Protein 4JZP (pdb70)

B-factor: mean 51.59, std 19.2, range [28.59, 112.08]

Radius of gyration: 22.12 Å; Cα contacts (8 Å, |Δi|>4): 51; chains: 2; bounding box: 69×49×14 Å

GO terms:
  GO:0005783 endoplasmic reticulum (C, IDA)
  GO:1904154 positive regulation of retrograde protein transport, ER to cytosol (P, IDA)
  GO:2000060 positive regulation of ubiquitin-dependent protein catabolic process (P, IDA)
  GO:1904294 positive regulation of ERAD pathway (P, IGI)
  GO:0033116 endoplasmic reticulum-Golgi intermediate compartment membrane (C, EXP)
  GO:0097038 perinuclear endoplasmic reticulum (C, IDA)
  GO:0005515 protein binding (F, IPI)
  GO:0098553 lumenal side of endoplasmic reticulum membrane (C, TAS)
  GO:0005789 endoplasmic reticulum membrane (C, TAS)
  GO:0005829 cytosol (C, TAS)
  GO:0044233 mitochondria-associated endoplasmic reticulum membrane contact site (C, IDA)
  GO:0034976 response to endoplasmic reticulum stress (P, IDA)
  GO:0005811 lipid droplet (C, IDA)
  GO:0005886 plasma membrane (C, IDA)
  GO:0005789 endoplasmic reticulum membrane (C, EXP)
  GO:0070585 protein localization to mitochondrion (P, IGI)
  GO:0016020 membrane (C, HDA)
  GO:2001244 positive regulation of intrinsic apoptotic signaling pathway (P, IMP)

Foldseek 3Di:
DVVVVVVVVVVVVVVVVVVVVVVVVVVVVVVVVVVVVVVVVVVVVVVVVVD/DVCVVVVVVVVVVVVVVVVVVVVVVVVVVVVVVVVVVVVVVCVVVVVVD

Secondary structure (DSSP, 8-state):
-HHHHHHHHHHHHHHHHHHHHHHHHHHHHHHHHHHHHHHHHH--HHHHHH-/--SHHHHHHHHHHHHHHHHHHHHHHHHHHHHHHHHHHHHHH--HHHHH-

Structure (mmCIF, N/CA/C/O backbone):
data_4JZP
#
_entry.id   4JZP
#
_cell.length_a   70.610
_cell.length_b   70.610
_cell.length_c   80.120
_cell.angle_alpha   90.00
_cell.angle_beta   90.00
_cell.angle_gamma   120.00
#
_symmetry.space_group_name_H-M   'P 32 2 1'
#
loop_
_entity.id
_entity.type
_entity.pdbx_description
1 polymer 'B-cell receptor-associated protein 31'
2 non-polymer 'TETRAETHYLENE GLYCOL'
3 non-polymer 'SULFATE ION'
4 water water
#
loop_
_atom_site.group_PDB
_atom_site.id
_atom_site.type_symbol
_atom_site.label_atom_id
_atom_site.label_alt_id
_atom_site.label_comp_id
_atom_site.label_asym_id
_atom_site.label_entity_id
_atom_site.label_seq_id
_atom_site.pdbx_PDB_ins_code
_atom_site.Cartn_x
_atom_site.Cartn_y
_atom_site.Cartn_z
_atom_site.occupancy
_atom_site.B_iso_or_equiv
_atom_site.auth_seq_id
_atom_site.auth_comp_id
_atom_site.auth_asym_id
_atom_site.auth_atom_id
_atom_site.pdbx_PDB_model_num
ATOM 1 N N . ASP A 1 4 ? 79.177 36.398 5.687 1.00 69.50 169 ASP A N 1
ATOM 2 C CA . ASP A 1 4 ? 78.991 37.665 4.930 1.00 65.72 169 ASP A CA 1
ATOM 3 C C . ASP A 1 4 ? 77.550 38.158 5.066 1.00 62.75 169 ASP A C 1
ATOM 4 O O . ASP A 1 4 ? 76.614 37.357 5.078 1.00 63.05 169 ASP A O 1
ATOM 9 N N . VAL A 1 5 ? 77.386 39.476 5.178 1.00 56.93 170 VAL A N 1
ATOM 10 C CA . VAL A 1 5 ? 76.067 40.109 5.261 1.00 55.83 170 VAL A CA 1
ATOM 11 C C . VAL A 1 5 ? 75.266 39.860 3.977 1.00 52.65 170 VAL A C 1
ATOM 12 O O . VAL A 1 5 ? 74.075 39.557 4.039 1.00 52.26 170 VAL A O 1
ATOM 16 N N . GLY A 1 6 ? 75.939 39.977 2.828 1.00 51.08 171 GLY A N 1
ATOM 17 C CA . GLY A 1 6 ? 75.339 39.748 1.505 1.00 47.81 171 GLY A CA 1
ATOM 18 C C . GLY A 1 6 ? 74.756 38.355 1.341 1.00 46.36 171 GLY A C 1
ATOM 19 O O . GLY A 1 6 ? 73.622 38.216 0.884 1.00 46.72 171 GLY A O 1
ATOM 20 N N . ASN A 1 7 ? 75.534 37.338 1.725 1.00 46.89 172 ASN A N 1
ATOM 21 C CA . ASN A 1 7 ? 75.099 35.931 1.746 1.00 47.93 172 ASN A CA 1
ATOM 22 C C . ASN A 1 7 ? 73.886 35.696 2.636 1.00 45.45 172 ASN A C 1
ATOM 23 O O . ASN A 1 7 ? 72.898 35.109 2.201 1.00 44.28 172 ASN A O 1
ATOM 28 N N . ALA A 1 8 ? 73.982 36.138 3.890 1.00 43.79 173 ALA A N 1
ATOM 29 C CA . ALA A 1 8 ? 72.877 36.014 4.838 1.00 41.85 173 ALA A CA 1
ATOM 30 C C . ALA A 1 8 ? 71.628 36.670 4.279 1.00 39.44 173 ALA A C 1
ATOM 31 O O . ALA A 1 8 ? 70.548 36.081 4.323 1.00 39.08 173 ALA A O 1
ATOM 33 N N . GLU A 1 9 ? 71.777 37.882 3.744 1.00 38.33 174 GLU A N 1
ATOM 34 C CA . GLU A 1 9 ? 70.624 38.611 3.233 1.00 39.52 174 GLU A CA 1
ATOM 35 C C . GLU A 1 9 ? 69.969 37.875 2.070 1.00 39.69 174 GLU A C 1
ATOM 36 O O . GLU A 1 9 ? 68.745 37.765 2.041 1.00 40.51 174 GLU A O 1
ATOM 42 N N . VAL A 1 10 ? 70.776 37.363 1.136 1.00 37.66 175 VAL A N 1
ATOM 43 C CA . VAL A 1 10 ? 70.250 36.622 -0.026 1.00 37.83 175 VAL A CA 1
ATOM 44 C C . VAL A 1 10 ? 69.489 35.353 0.403 1.00 37.17 175 VAL A C 1
ATOM 45 O O . VAL A 1 10 ? 68.387 35.075 -0.089 1.00 37.16 175 VAL A O 1
ATOM 49 N N . LYS A 1 11 ? 70.082 34.604 1.327 1.00 38.82 176 LYS A N 1
ATOM 50 C CA . LYS A 1 11 ? 69.460 33.398 1.889 1.00 41.92 176 LYS A CA 1
ATOM 51 C C . LYS A 1 11 ? 68.105 33.712 2.537 1.00 39.11 176 LYS A C 1
ATOM 52 O O . LYS A 1 11 ? 67.131 33.010 2.292 1.00 40.38 176 LYS A O 1
ATOM 58 N N . LEU A 1 12 ? 68.058 34.775 3.341 1.00 37.44 177 LEU A N 1
ATOM 59 C CA . LEU A 1 12 ? 66.830 35.220 4.002 1.00 37.36 177 LEU A CA 1
ATOM 60 C C . LEU A 1 12 ? 65.774 35.671 2.999 1.00 36.86 177 LEU A C 1
ATOM 61 O O . LEU A 1 12 ? 64.605 35.307 3.126 1.00 35.48 177 LEU A O 1
ATOM 66 N N . GLU A 1 13 ? 66.184 36.462 2.005 1.00 35.69 178 GLU A N 1
ATOM 67 C CA . GLU A 1 13 ? 65.268 36.894 0.934 1.00 36.54 178 GLU A CA 1
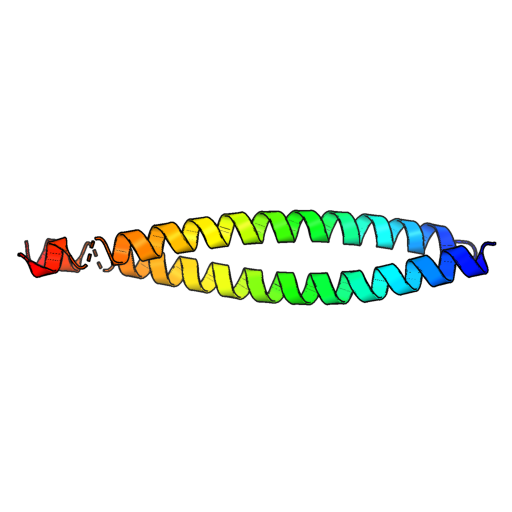ATOM 68 C C . GLU A 1 13 ? 64.665 35.702 0.170 1.00 35.70 178 GLU A C 1
ATOM 69 O O . GLU A 1 13 ? 63.462 35.684 -0.135 1.00 35.13 178 GLU A O 1
ATOM 75 N N . GLU A 1 14 ? 65.503 34.712 -0.122 1.00 36.09 179 GLU A N 1
ATOM 76 C CA . GLU A 1 14 ? 65.047 33.461 -0.764 1.00 38.23 179 GLU A CA 1
ATOM 77 C C . GLU A 1 14 ? 64.056 32.682 0.124 1.00 37.15 179 GLU A C 1
ATOM 78 O O . GLU A 1 14 ? 62.986 32.280 -0.334 1.00 36.40 179 GLU A O 1
ATOM 84 N N . GLU A 1 15 ? 64.416 32.480 1.392 1.00 38.78 180 GLU A N 1
ATOM 85 C CA . GLU A 1 15 ? 63.509 31.861 2.365 1.00 37.13 180 GLU A CA 1
ATOM 86 C C . GLU A 1 15 ? 62.203 32.617 2.456 1.00 35.09 180 GLU A C 1
ATOM 87 O O . GLU A 1 15 ? 61.127 32.019 2.365 1.00 36.21 180 GLU A O 1
ATOM 93 N N . ASN A 1 16 ? 62.292 33.937 2.599 1.00 33.47 181 ASN A N 1
ATOM 94 C CA . ASN A 1 16 ? 61.096 34.760 2.727 1.00 33.18 181 ASN A CA 1
ATOM 95 C C . ASN A 1 16 ? 60.173 34.694 1.511 1.00 34.46 181 ASN A C 1
ATOM 96 O O . ASN A 1 16 ? 58.959 34.605 1.670 1.00 33.06 181 ASN A O 1
ATOM 101 N N . ARG A 1 17 ? 60.734 34.718 0.303 1.00 35.01 182 ARG A N 1
ATOM 102 C CA . ARG A 1 17 ? 59.889 34.581 -0.893 1.00 36.88 182 ARG A CA 1
ATOM 103 C C . ARG A 1 17 ? 59.185 33.214 -0.917 1.00 36.21 182 ARG A C 1
ATOM 104 O O . ARG A 1 17 ? 57.995 33.129 -1.222 1.00 38.03 182 ARG A O 1
ATOM 112 N N . SER A 1 18 ? 59.925 32.165 -0.568 1.00 34.52 183 SER A N 1
ATOM 113 C CA . SER A 1 18 ? 59.415 30.797 -0.516 1.00 36.95 183 SER A CA 1
ATOM 114 C C . SER A 1 18 ? 58.318 30.621 0.546 1.00 37.17 183 SER A C 1
ATOM 115 O O . SER A 1 18 ? 57.292 29.981 0.289 1.00 35.40 183 SER A O 1
ATOM 118 N N . LEU A 1 19 ? 58.545 31.202 1.726 1.00 36.77 184 LEU A N 1
ATOM 119 C CA . LEU A 1 19 ? 57.576 31.174 2.830 1.00 37.34 184 LEU A CA 1
ATOM 120 C C . LEU A 1 19 ? 56.286 31.909 2.519 1.00 38.21 184 LEU A C 1
ATOM 121 O O . LEU A 1 19 ? 55.206 31.433 2.875 1.00 37.90 184 LEU A O 1
ATOM 126 N N . LYS A 1 20 ? 56.396 33.069 1.871 1.00 39.44 185 LYS A N 1
ATOM 127 C CA . LYS A 1 20 ? 55.220 33.836 1.476 1.00 41.99 185 LYS A CA 1
ATOM 128 C C . LYS A 1 20 ? 54.326 33.071 0.495 1.00 41.60 185 LYS A C 1
ATOM 129 O O . LYS A 1 20 ? 53.098 33.166 0.571 1.00 39.55 185 LYS A O 1
ATOM 135 N N . ALA A 1 21 ? 54.949 32.351 -0.439 1.00 40.54 186 ALA A N 1
ATOM 136 C CA . ALA A 1 21 ? 54.204 31.520 -1.389 1.00 42.62 186 ALA A CA 1
ATOM 137 C C . ALA A 1 21 ? 53.541 30.319 -0.682 1.00 42.13 186 ALA A C 1
ATOM 138 O O . ALA A 1 21 ? 52.378 30.017 -0.949 1.00 43.33 186 ALA A O 1
ATOM 140 N N . ASP A 1 22 ? 54.277 29.662 0.219 1.00 41.90 187 ASP A N 1
ATOM 141 C CA . ASP A 1 22 ? 53.725 28.601 1.081 1.00 42.20 187 ASP A CA 1
ATOM 142 C C . ASP A 1 22 ? 52.560 29.105 1.923 1.00 41.23 187 ASP A C 1
ATOM 143 O O . ASP A 1 22 ? 51.538 28.431 2.032 1.00 38.24 187 ASP A O 1
ATOM 148 N N . LEU A 1 23 ? 52.729 30.286 2.525 1.00 41.69 188 LEU A N 1
ATOM 149 C CA . LEU A 1 23 ? 51.673 30.934 3.306 1.00 42.51 188 LEU A CA 1
ATOM 150 C C . LEU A 1 23 ? 50.411 31.238 2.517 1.00 42.36 188 LEU A C 1
ATOM 151 O O . LEU A 1 23 ? 49.307 31.054 3.025 1.00 41.13 188 LEU A O 1
ATOM 156 N N . GLN A 1 24 ? 50.563 31.722 1.286 1.00 41.44 189 GLN A N 1
ATOM 157 C CA . GLN A 1 24 ? 49.400 32.041 0.471 1.00 43.78 189 GLN A CA 1
ATOM 158 C C . GLN A 1 24 ? 48.643 30.759 0.119 1.00 41.93 189 GLN A C 1
ATOM 159 O O . GLN A 1 24 ? 47.408 30.730 0.153 1.00 41.51 189 GLN A O 1
ATOM 165 N N . LYS A 1 25 ? 49.391 29.711 -0.216 1.00 40.05 190 LYS A N 1
ATOM 166 C CA . LYS A 1 25 ? 48.810 28.403 -0.513 1.00 42.08 190 LYS A CA 1
ATOM 167 C C . LYS A 1 25 ? 48.016 27.873 0.695 1.00 40.52 190 LYS A C 1
ATOM 168 O O . LYS A 1 25 ? 46.861 27.484 0.563 1.00 39.00 190 LYS A O 1
ATOM 174 N N . LEU A 1 26 ? 48.643 27.873 1.868 1.00 41.27 191 LEU A N 1
ATOM 175 C CA . LEU A 1 26 ? 47.994 27.402 3.098 1.00 40.88 191 LEU A CA 1
ATOM 176 C C . LEU A 1 26 ? 46.772 28.233 3.491 1.00 39.73 191 LEU A C 1
ATOM 177 O O . LEU A 1 26 ? 45.795 27.688 4.003 1.00 40.44 191 LEU A O 1
ATOM 182 N N . LYS A 1 27 ? 46.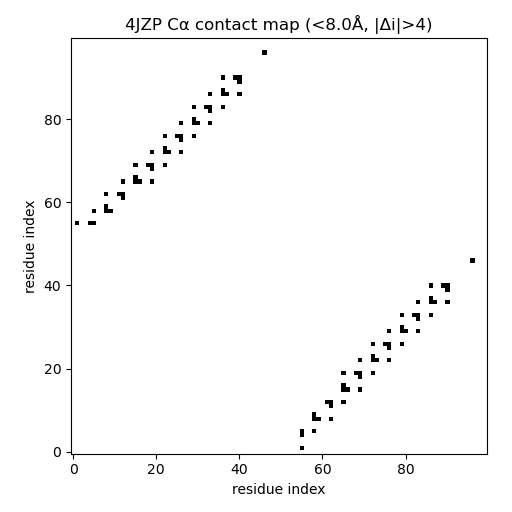822 29.539 3.234 1.00 40.43 192 LYS A N 1
ATOM 183 C CA . LYS A 1 27 ? 45.692 30.426 3.505 1.00 41.52 192 LYS A CA 1
ATOM 184 C C . LYS A 1 27 ? 44.493 30.100 2.634 1.00 41.34 192 LYS A C 1
ATOM 185 O O . LYS A 1 27 ? 43.373 30.060 3.131 1.00 40.82 192 LYS A O 1
ATOM 191 N N . ASP A 1 28 ? 44.741 29.875 1.341 1.00 40.89 193 ASP A N 1
ATOM 192 C CA . ASP A 1 28 ? 43.711 29.435 0.396 1.00 42.20 193 ASP A CA 1
ATOM 193 C C . ASP A 1 28 ? 43.126 28.069 0.781 1.00 39.62 193 ASP A C 1
ATOM 194 O O . ASP A 1 28 ? 41.911 27.887 0.737 1.00 40.10 193 ASP A O 1
ATOM 199 N N . GLU A 1 29 ? 43.995 27.115 1.120 1.00 38.39 194 GLU A N 1
ATOM 200 C CA . GLU A 1 29 ? 43.564 25.771 1.521 1.00 41.51 194 GLU A CA 1
ATOM 201 C C . GLU A 1 29 ? 42.739 25.795 2.803 1.00 39.50 194 GLU A C 1
ATOM 202 O O . GLU A 1 29 ? 41.792 25.017 2.946 1.00 36.84 194 GLU A O 1
ATOM 208 N N . LEU A 1 30 ? 43.128 26.659 3.742 1.00 36.90 195 LEU A N 1
ATOM 209 C CA . LEU A 1 30 ? 42.397 26.805 4.997 1.00 36.50 195 LEU A CA 1
ATOM 210 C C . LEU A 1 30 ? 41.004 27.385 4.770 1.00 35.96 195 LEU A C 1
ATOM 211 O O . LEU A 1 30 ? 40.016 26.830 5.261 1.00 38.81 195 LEU A O 1
ATOM 216 N N . ALA A 1 31 ? 40.922 28.484 4.019 1.00 36.52 196 ALA A N 1
ATOM 217 C CA . ALA A 1 31 ? 39.631 29.093 3.681 1.00 36.10 196 ALA A CA 1
ATOM 218 C C . ALA A 1 31 ? 38.680 28.093 3.016 1.00 35.25 196 ALA A C 1
ATOM 219 O O . ALA A 1 31 ? 37.509 27.976 3.404 1.00 36.51 196 ALA A O 1
ATOM 221 N N . SER A 1 32 ? 39.184 27.360 2.031 1.00 34.73 197 SER A N 1
ATOM 222 C CA . SER A 1 32 ? 38.400 26.318 1.377 1.00 36.27 197 SER A CA 1
ATOM 223 C C . SER A 1 32 ? 37.964 25.169 2.318 1.00 35.38 197 SER A C 1
ATOM 224 O O . SER A 1 32 ? 36.801 24.752 2.292 1.00 35.65 197 SER A O 1
ATOM 227 N N . THR A 1 33 ? 38.891 24.654 3.123 1.00 33.04 198 THR A N 1
ATOM 228 C CA . THR A 1 33 ? 38.585 23.585 4.086 1.00 33.01 198 THR A CA 1
ATOM 229 C C . THR A 1 33 ? 37.532 24.028 5.119 1.00 34.31 198 THR A C 1
ATOM 230 O O . THR A 1 33 ? 36.625 23.260 5.450 1.00 33.75 198 THR A O 1
ATOM 234 N N . LYS A 1 34 ? 37.641 25.271 5.592 1.00 33.85 199 LYS A N 1
ATOM 235 C CA . LYS A 1 34 ? 36.669 25.850 6.531 1.00 36.43 199 LYS A CA 1
ATOM 236 C C . LYS A 1 34 ? 35.290 25.955 5.903 1.00 36.11 199 LYS A C 1
ATOM 237 O O . LYS A 1 34 ? 34.288 25.637 6.540 1.00 33.97 199 LYS A O 1
ATOM 243 N N . GLN A 1 35 ? 35.247 26.407 4.653 1.00 36.61 200 GLN A N 1
ATOM 244 C CA . GLN A 1 35 ? 33.994 26.491 3.909 1.00 39.21 200 GLN A CA 1
ATOM 245 C C . GLN A 1 35 ? 33.375 25.100 3.749 1.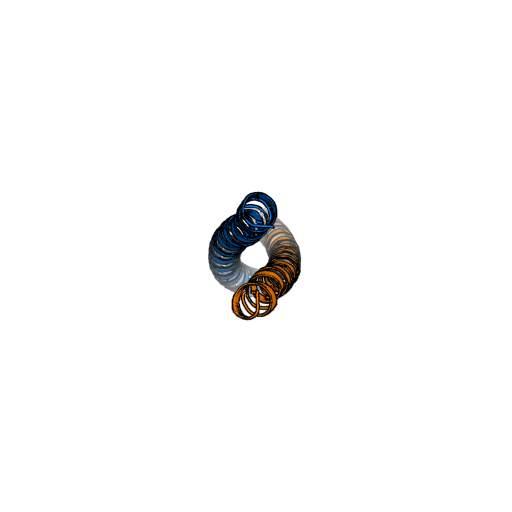00 39.21 200 GLN A C 1
ATOM 246 O O . GLN A 1 35 ? 32.177 24.916 3.960 1.00 37.34 200 GLN A O 1
ATOM 252 N N . LYS A 1 36 ? 34.205 24.119 3.400 1.00 37.35 201 LYS A N 1
ATOM 253 C CA . LYS A 1 36 ? 33.733 22.743 3.300 1.00 34.85 201 LYS A CA 1
ATOM 254 C C . LYS A 1 36 ? 33.229 22.193 4.639 1.00 35.38 201 LYS A C 1
ATOM 255 O O . LYS A 1 36 ? 32.222 21.483 4.665 1.00 33.02 201 LYS A O 1
ATOM 261 N N . LEU A 1 37 ? 33.915 22.521 5.741 1.00 34.37 202 LEU A N 1
ATOM 262 C CA . LEU A 1 37 ? 33.487 22.069 7.070 1.00 32.72 202 LEU A CA 1
ATOM 263 C C . LEU A 1 37 ? 32.124 22.650 7.440 1.00 32.82 202 LEU A C 1
ATOM 264 O O . LEU A 1 37 ? 31.257 21.938 7.958 1.00 31.70 202 LEU A O 1
ATOM 269 N N . GLU A 1 38 ? 31.941 23.942 7.178 1.00 35.05 203 GLU A N 1
ATOM 270 C CA . GLU A 1 38 ? 30.648 24.590 7.366 1.00 37.93 203 GLU A CA 1
ATOM 271 C C . GLU A 1 38 ? 29.542 23.883 6.559 1.00 37.34 203 GLU A C 1
ATOM 272 O O . GLU A 1 38 ? 28.448 23.638 7.083 1.00 36.22 203 GLU A O 1
ATOM 278 N N . LYS A 1 39 ? 29.834 23.544 5.300 1.00 36.76 204 LYS A N 1
ATOM 279 C CA . LYS A 1 39 ? 28.861 22.830 4.447 1.00 38.47 204 LYS A CA 1
ATOM 280 C C . LYS A 1 39 ? 28.527 21.458 5.011 1.00 36.69 204 LYS A C 1
ATOM 281 O O . LYS A 1 39 ? 27.362 21.090 5.084 1.00 37.55 204 LYS A O 1
ATOM 287 N N . ALA A 1 40 ? 29.556 20.704 5.401 1.00 34.63 205 ALA A N 1
ATOM 288 C CA . ALA A 1 40 ? 29.366 19.369 5.965 1.00 33.81 205 ALA A CA 1
ATOM 289 C C . ALA A 1 40 ? 28.559 19.383 7.263 1.00 34.71 205 ALA A C 1
ATOM 290 O O . ALA A 1 40 ? 27.735 18.501 7.490 1.00 35.49 205 ALA A O 1
ATOM 292 N N . GLU A 1 41 ? 28.810 20.374 8.113 1.00 33.82 206 GLU A N 1
ATOM 293 C CA . GLU A 1 41 ? 28.096 20.480 9.384 1.00 35.70 206 GLU A CA 1
ATOM 294 C C . GLU A 1 41 ? 26.624 20.849 9.165 1.00 35.28 206 GLU A C 1
ATOM 295 O O . GLU A 1 41 ? 25.732 20.277 9.802 1.00 36.79 206 GLU A O 1
ATOM 301 N N . ASN A 1 42 ? 26.374 21.776 8.250 1.00 36.65 207 ASN A N 1
ATOM 302 C CA . ASN A 1 42 ? 25.002 22.108 7.856 1.00 42.17 207 ASN A CA 1
ATOM 303 C C . ASN A 1 42 ? 24.264 20.945 7.175 1.00 42.19 207 ASN A C 1
ATOM 304 O O . ASN A 1 42 ? 23.042 20.808 7.318 1.00 39.76 207 ASN A O 1
ATOM 309 N N . GLN A 1 43 ? 25.013 20.104 6.459 1.00 41.18 208 GLN A N 1
ATOM 310 C CA . GLN A 1 43 ? 24.485 18.841 5.935 1.00 41.44 208 GLN A CA 1
ATOM 311 C C . GLN A 1 43 ? 24.000 17.956 7.070 1.00 39.98 208 GLN A C 1
ATOM 312 O O . GLN A 1 43 ? 22.908 17.398 7.004 1.00 41.24 208 GLN A O 1
ATOM 318 N N . VAL A 1 44 ? 24.846 17.793 8.088 1.00 37.94 209 VAL A N 1
ATOM 319 C CA . VAL A 1 44 ? 24.500 16.988 9.260 1.00 38.75 209 VAL A CA 1
ATOM 320 C C . VAL A 1 44 ? 23.198 17.503 9.901 1.00 38.31 209 VAL A C 1
ATOM 321 O O . VAL A 1 44 ? 22.302 16.715 10.218 1.00 37.09 209 VAL A O 1
ATOM 325 N N . LEU A 1 45 ? 23.087 18.822 10.052 1.00 37.85 210 LEU A N 1
ATOM 326 C CA . LEU A 1 45 ? 21.895 19.435 10.658 1.00 40.31 210 LEU A CA 1
ATOM 327 C C . LEU A 1 45 ? 20.641 19.290 9.792 1.00 42.47 210 LEU A C 1
ATOM 328 O O . LEU A 1 45 ? 19.561 19.013 10.315 1.00 44.26 210 LEU A O 1
ATOM 333 N N . ALA A 1 46 ? 20.786 19.485 8.482 1.00 43.24 211 ALA A N 1
ATOM 334 C CA . ALA A 1 46 ? 19.663 19.342 7.548 1.00 47.10 211 ALA A CA 1
ATOM 335 C C . ALA A 1 46 ? 19.132 17.913 7.586 1.00 50.17 211 ALA A C 1
ATOM 336 O O . ALA A 1 46 ? 17.921 17.695 7.583 1.00 52.93 211 ALA A O 1
ATOM 346 N N . ARG A 1 48 ? 19.481 15.801 10.092 1.00 65.36 213 ARG A N 1
ATOM 347 C CA . ARG A 1 48 ? 18.838 15.620 11.397 1.00 70.30 213 ARG A CA 1
ATOM 348 C C . ARG A 1 48 ? 17.371 16.047 11.364 1.00 73.92 213 ARG A C 1
ATOM 349 O O . ARG A 1 48 ? 16.496 15.306 11.819 1.00 74.21 213 ARG A O 1
ATOM 357 N N . LYS A 1 49 ? 17.115 17.238 10.820 1.00 75.62 214 LYS A N 1
ATOM 358 C CA . LYS A 1 49 ? 15.757 17.761 10.672 1.00 78.84 214 LYS A CA 1
ATOM 359 C C . LYS A 1 49 ? 14.906 16.896 9.743 1.00 81.78 214 LYS A C 1
ATOM 360 O O . LYS A 1 49 ? 13.742 16.627 10.039 1.00 86.53 214 LYS A O 1
ATOM 366 N N . GLN A 1 50 ? 15.496 16.456 8.633 1.00 83.63 215 GLN A N 1
ATOM 367 C CA . GLN A 1 50 ? 14.815 15.580 7.677 1.00 85.99 215 GLN A CA 1
ATOM 368 C C . GLN A 1 50 ? 14.547 14.183 8.248 1.00 84.68 215 GLN A C 1
ATOM 369 O O . GLN A 1 50 ? 13.520 13.577 7.954 1.00 87.06 215 GLN A O 1
ATOM 375 N N . SER A 1 51 ? 15.471 13.685 9.064 1.00 84.95 216 SER A N 1
ATOM 376 C CA . SER A 1 51 ? 15.298 12.407 9.753 1.00 86.85 216 SER A CA 1
ATOM 377 C C . SER A 1 51 ? 14.298 12.499 10.912 1.00 92.23 216 SER A C 1
ATOM 378 O O . SER A 1 51 ? 13.695 11.496 11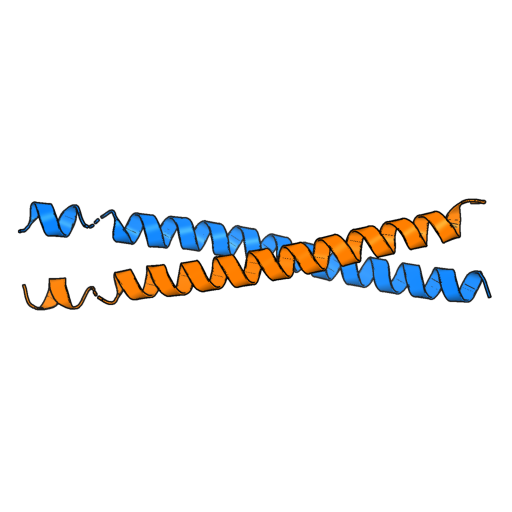.295 1.00 94.24 216 SER A O 1
ATOM 381 N N . GLU A 1 52 ? 14.139 13.698 11.471 1.00 96.35 217 GLU A N 1
ATOM 382 C CA . GLU A 1 52 ? 13.156 13.941 12.530 1.00 97.49 217 GLU A CA 1
ATOM 383 C C . GLU A 1 52 ? 11.771 14.232 11.954 1.00 97.68 217 GLU A C 1
ATOM 384 O O . GLU A 1 52 ? 10.758 13.831 12.531 1.00 99.45 217 GLU A O 1
ATOM 390 N N . GLY A 1 53 ? 11.739 14.927 10.817 1.00 97.79 218 GLY A N 1
ATOM 391 C CA . GLY A 1 53 ? 10.497 15.200 10.091 1.00 95.96 218 GLY A CA 1
ATOM 392 C C . GLY A 1 53 ? 9.911 13.961 9.433 1.00 97.49 218 GLY A C 1
ATOM 393 O O . GLY A 1 53 ? 8.753 13.965 9.010 1.00 98.26 218 GLY A O 1
ATOM 394 N N . LEU A 1 54 ? 10.716 12.904 9.342 1.00 97.32 219 LEU A N 1
ATOM 395 C CA . LEU A 1 54 ? 10.278 11.617 8.807 1.00 97.58 219 LEU A CA 1
ATOM 396 C C . LEU A 1 54 ? 9.927 10.657 9.950 1.00 99.31 219 LEU A C 1
ATOM 397 O O . LEU A 1 54 ? 8.850 10.057 9.955 1.00 102.22 219 LEU A O 1
ATOM 402 N N . THR A 1 55 ? 10.839 10.527 10.914 1.00 99.59 220 THR A N 1
ATOM 403 C CA . THR A 1 55 ? 10.623 9.706 12.108 1.00 98.55 220 THR A CA 1
ATOM 404 C C . THR A 1 55 ? 10.119 10.575 13.257 1.00 98.72 220 THR A C 1
ATOM 405 O O . THR A 1 55 ? 8.930 10.882 13.337 1.00 99.55 220 THR A O 1
ATOM 409 N N . VAL B 1 5 ? 67.943 50.338 5.398 1.00 76.69 170 VAL B N 1
ATOM 410 C CA . VAL B 1 5 ? 69.284 50.101 4.773 1.00 78.52 170 VAL B CA 1
ATOM 411 C C . VAL B 1 5 ? 70.315 49.660 5.829 1.00 75.24 170 VAL B C 1
ATOM 412 O O . VAL B 1 5 ? 71.031 48.668 5.631 1.00 74.73 170 VAL B O 1
ATOM 416 N N . GLY B 1 6 ? 70.388 50.404 6.936 1.00 69.79 171 GLY B N 1
ATOM 417 C CA . GLY B 1 6 ? 71.180 50.008 8.109 1.00 58.49 171 GLY B CA 1
ATOM 418 C C . GLY B 1 6 ? 70.474 48.874 8.839 1.00 55.52 171 GLY B C 1
ATOM 419 O O . GLY B 1 6 ? 71.109 47.962 9.365 1.00 54.70 171 GLY B O 1
ATOM 420 N N . ASN B 1 7 ? 69.146 48.928 8.845 1.00 52.64 172 ASN B N 1
ATOM 421 C CA . ASN B 1 7 ? 68.323 47.898 9.469 1.00 49.20 172 ASN B CA 1
ATOM 422 C C . ASN B 1 7 ? 67.989 46.707 8.560 1.00 45.61 172 ASN B C 1
ATOM 423 O O . ASN B 1 7 ? 67.246 45.820 8.965 1.00 41.08 172 ASN B O 1
ATOM 428 N N . ALA B 1 8 ? 68.561 46.682 7.354 1.00 42.04 173 ALA B N 1
ATOM 429 C CA . ALA B 1 8 ? 68.173 45.723 6.310 1.00 40.61 173 ALA B CA 1
ATOM 430 C C . ALA B 1 8 ? 68.161 44.268 6.781 1.00 38.94 173 ALA B C 1
ATOM 431 O O . ALA B 1 8 ? 67.147 43.582 6.655 1.00 36.62 173 ALA B O 1
ATOM 433 N N . GLU B 1 9 ? 69.282 43.809 7.333 1.00 38.12 174 GLU B N 1
ATOM 434 C CA . GLU B 1 9 ? 69.419 42.417 7.735 1.00 38.72 174 GLU B CA 1
ATOM 435 C C . GLU B 1 9 ? 68.512 42.010 8.905 1.00 38.52 174 GLU B C 1
ATOM 436 O O . GLU B 1 9 ? 67.893 40.938 8.857 1.00 38.46 174 GLU B O 1
ATOM 442 N N . VAL B 1 10 ? 68.430 42.845 9.946 1.00 36.40 175 VAL B N 1
ATOM 443 C CA . VAL B 1 10 ? 67.576 42.513 11.099 1.00 35.75 175 VAL B CA 1
ATOM 444 C C . VAL B 1 10 ? 66.105 42.515 10.709 1.00 35.69 175 VAL B C 1
ATOM 445 O O . VAL B 1 10 ? 65.340 41.707 11.221 1.00 33.43 175 VAL B O 1
ATOM 449 N N . LYS B 1 11 ? 65.719 43.412 9.797 1.00 35.54 176 LYS B N 1
ATOM 450 C CA . LYS B 1 11 ? 64.350 43.440 9.292 1.00 37.23 176 LYS B CA 1
ATOM 451 C C . LYS B 1 11 ? 64.019 42.164 8.521 1.00 36.75 176 LYS B C 1
ATOM 452 O O . LYS B 1 11 ? 62.914 41.635 8.650 1.00 36.34 176 LYS B O 1
ATOM 458 N N . LEU B 1 12 ? 64.985 41.674 7.738 1.00 36.79 177 LEU B N 1
ATOM 459 C CA . LEU B 1 12 ? 64.865 40.381 7.046 1.00 36.54 177 LEU B CA 1
ATOM 460 C C . LEU B 1 12 ? 64.780 39.221 8.017 1.00 35.68 177 LEU B C 1
ATOM 461 O O . LEU B 1 12 ? 64.059 38.262 7.758 1.00 35.61 177 LEU B O 1
ATOM 466 N N . GLU B 1 13 ? 65.527 39.296 9.121 1.00 35.53 178 GLU B N 1
ATOM 467 C CA . GLU B 1 13 ? 65.480 38.244 10.139 1.00 35.59 178 GLU B CA 1
ATOM 468 C C . GLU B 1 13 ? 64.127 38.269 10.845 1.00 33.06 178 GLU B C 1
ATOM 469 O O . GLU B 1 13 ? 63.530 37.221 11.080 1.00 34.45 178 GLU B O 1
ATOM 475 N N . GLU B 1 14 ? 63.652 39.469 11.171 1.00 31.65 179 GLU B N 1
ATOM 476 C CA . GLU B 1 14 ? 62.327 39.654 11.773 1.00 34.60 179 GLU B CA 1
ATOM 477 C C . GLU B 1 14 ? 61.189 39.137 10.862 1.00 35.71 179 GLU B C 1
ATOM 478 O O . GLU B 1 14 ? 60.286 38.431 11.323 1.00 34.89 179 GLU B O 1
ATOM 484 N N . GLU B 1 15 ? 61.238 39.479 9.575 1.00 37.23 180 GLU B N 1
ATOM 485 C CA . GLU B 1 15 ? 60.251 38.963 8.624 1.00 37.88 180 GLU B CA 1
ATOM 486 C C . GLU B 1 15 ? 60.318 37.456 8.578 1.00 35.46 180 GLU B C 1
ATOM 487 O O . GLU B 1 15 ? 59.293 36.786 8.607 1.00 33.85 180 GLU B O 1
ATOM 493 N N . ASN B 1 16 ? 61.535 36.925 8.485 1.00 35.10 181 ASN B N 1
ATOM 494 C CA . ASN B 1 16 ? 61.738 35.488 8.451 1.00 35.00 181 ASN B CA 1
ATOM 495 C C . ASN B 1 16 ? 61.088 34.786 9.661 1.00 36.02 181 ASN B C 1
ATOM 496 O O . ASN B 1 16 ? 60.360 33.799 9.491 1.00 35.99 181 ASN B O 1
ATOM 501 N N . ARG B 1 17 ? 61.351 35.289 10.870 1.00 37.02 182 ARG B N 1
ATOM 502 C CA . ARG B 1 17 ? 60.735 34.746 12.100 1.00 37.12 182 ARG B CA 1
ATOM 503 C C . ARG B 1 17 ? 59.218 34.825 12.064 1.00 35.50 182 ARG B C 1
ATOM 504 O O . ARG B 1 17 ? 58.538 33.900 12.476 1.00 36.76 182 ARG B O 1
ATOM 512 N N . SER B 1 18 ? 58.706 35.958 11.596 1.00 37.05 183 SER B N 1
ATOM 513 C CA . SER B 1 18 ? 57.278 36.181 11.469 1.00 37.91 183 SER B CA 1
ATOM 514 C C . SER B 1 18 ? 56.633 35.143 10.525 1.00 38.41 183 SER B C 1
ATOM 515 O O . SER B 1 18 ? 55.640 34.497 10.879 1.00 38.00 183 SER B O 1
ATOM 518 N N . LEU B 1 19 ? 57.213 34.971 9.337 1.00 37.28 184 LEU B N 1
ATOM 519 C CA . LEU B 1 19 ? 56.677 34.036 8.341 1.00 37.36 184 LEU B CA 1
ATOM 520 C C . LEU B 1 19 ? 56.706 32.590 8.830 1.00 37.40 184 LEU B C 1
ATOM 521 O O . LEU B 1 19 ? 55.728 31.860 8.673 1.00 38.33 184 LEU B O 1
ATOM 526 N N . LYS B 1 20 ? 57.815 32.186 9.437 1.00 38.18 185 LYS B N 1
ATOM 527 C CA . LYS B 1 20 ? 57.952 30.826 9.954 1.00 39.86 185 LYS B CA 1
ATOM 528 C C . LYS B 1 20 ? 56.919 30.525 11.039 1.00 39.66 185 LYS B C 1
ATOM 529 O O . LYS B 1 20 ? 56.324 29.444 11.047 1.00 39.31 185 LYS B O 1
ATOM 535 N N . ALA B 1 21 ? 56.696 31.491 11.932 1.00 40.51 186 ALA B N 1
ATOM 536 C CA . ALA B 1 21 ? 55.669 31.366 12.974 1.00 41.32 186 ALA B CA 1
ATOM 537 C C . ALA B 1 21 ? 54.263 31.309 12.367 1.00 42.66 186 ALA B C 1
ATOM 538 O O . ALA B 1 21 ? 53.437 30.519 12.806 1.00 43.60 186 ALA B O 1
ATOM 540 N N . ASP B 1 22 ? 53.993 32.134 11.356 1.00 42.58 187 ASP B N 1
ATOM 541 C CA . ASP B 1 22 ? 52.693 32.088 10.682 1.00 43.19 187 ASP B CA 1
ATOM 542 C C . ASP B 1 22 ? 52.493 30.775 9.939 1.00 42.56 187 ASP B C 1
ATOM 543 O O . ASP B 1 22 ? 51.388 30.212 9.964 1.00 41.99 187 ASP B O 1
ATOM 548 N N . LEU B 1 23 ? 53.563 30.277 9.317 1.00 41.41 188 LEU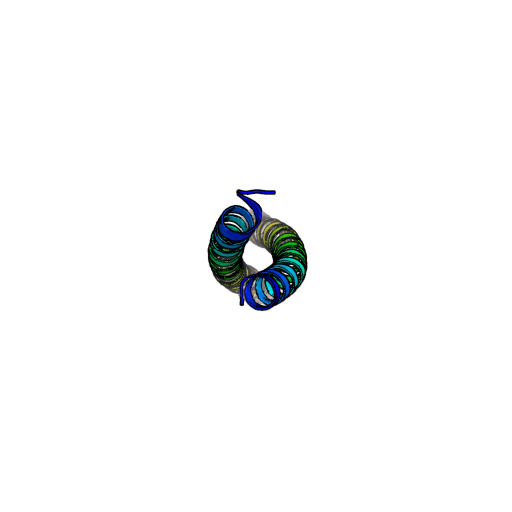 B N 1
ATOM 549 C CA . LEU B 1 23 ? 53.507 29.020 8.576 1.00 42.57 188 LEU B CA 1
ATOM 550 C C . LEU B 1 23 ? 53.109 27.855 9.469 1.00 42.57 188 LEU B C 1
ATOM 551 O O . LEU B 1 23 ? 52.235 27.064 9.097 1.00 37.04 188 LEU B O 1
ATOM 556 N N . GLN B 1 24 ? 53.741 27.761 10.641 1.00 42.86 189 GLN B N 1
ATOM 557 C CA . GLN B 1 24 ? 53.449 26.690 11.594 1.00 43.04 189 GLN B CA 1
ATOM 558 C C . GLN B 1 24 ? 52.002 26.743 12.088 1.00 42.85 189 GLN B C 1
ATOM 559 O O . GLN B 1 24 ? 51.341 25.709 12.181 1.00 42.75 189 GLN B O 1
ATOM 565 N N . LYS B 1 25 ? 51.524 27.948 12.385 1.00 39.41 190 LYS B N 1
ATOM 566 C CA . LYS B 1 25 ? 50.156 28.159 12.855 1.00 43.36 190 LYS B CA 1
ATOM 567 C C . LYS B 1 25 ? 49.118 27.756 11.799 1.00 42.12 190 LYS B C 1
ATOM 568 O O . LYS B 1 25 ? 48.126 27.108 12.119 1.00 40.33 190 LYS B O 1
ATOM 574 N N . LEU B 1 26 ? 49.350 28.155 10.549 1.00 40.69 191 LEU B N 1
ATOM 575 C CA . LEU B 1 26 ? 48.462 27.778 9.451 1.00 41.00 191 LEU B CA 1
ATOM 576 C C . LEU B 1 26 ? 48.473 26.274 9.153 1.00 40.66 191 LEU B C 1
ATOM 577 O O . LEU B 1 26 ? 47.417 25.688 8.896 1.00 41.50 191 LEU B O 1
ATOM 582 N N . LYS B 1 27 ? 49.647 25.645 9.207 1.00 38.45 192 LYS B N 1
ATOM 583 C CA . LYS B 1 27 ? 49.725 24.195 9.078 1.00 39.55 192 LYS B CA 1
ATOM 584 C C . LYS B 1 27 ? 48.921 23.496 10.173 1.00 40.02 192 LYS B C 1
ATOM 585 O O . LYS B 1 27 ? 48.273 22.472 9.922 1.00 39.43 192 LYS B O 1
ATOM 591 N N . ASP B 1 28 ? 48.971 24.059 11.381 1.00 39.87 193 ASP B N 1
ATOM 592 C CA . ASP B 1 28 ? 48.249 23.527 12.536 1.00 41.71 193 ASP B CA 1
ATOM 593 C C . ASP B 1 28 ? 46.739 23.717 12.412 1.00 39.80 193 ASP B C 1
ATOM 594 O O . ASP B 1 28 ? 45.974 22.790 12.686 1.00 38.43 193 ASP B O 1
ATOM 599 N N . GLU B 1 29 ? 46.317 24.914 12.006 1.00 37.94 194 GLU B N 1
ATOM 600 C CA . GLU B 1 29 ? 44.898 25.180 11.773 1.00 39.05 194 GLU B CA 1
ATOM 601 C C . GLU B 1 29 ? 44.357 24.347 10.615 1.00 37.44 194 GLU B C 1
ATOM 602 O O . GLU B 1 29 ? 43.228 23.865 10.680 1.00 36.72 194 GLU B O 1
ATOM 608 N N . LEU B 1 30 ? 45.156 24.172 9.561 1.00 35.68 195 LEU B N 1
ATOM 609 C CA . LEU B 1 30 ? 44.727 23.335 8.439 1.00 34.51 195 LEU B CA 1
ATOM 610 C C . LEU B 1 30 ? 44.499 21.872 8.830 1.00 33.70 195 LEU B C 1
ATOM 611 O O . LEU B 1 30 ? 43.462 21.299 8.491 1.00 33.16 195 LEU B O 1
ATOM 616 N N . ALA B 1 31 ? 45.465 21.269 9.523 1.00 34.57 196 ALA B N 1
ATOM 617 C CA . ALA B 1 31 ? 45.366 19.868 9.933 1.00 36.51 196 ALA B CA 1
ATOM 618 C C . ALA B 1 31 ? 44.162 19.646 10.868 1.00 37.34 196 ALA B C 1
ATOM 619 O O . ALA B 1 31 ? 43.401 18.686 10.706 1.00 37.70 196 ALA B O 1
ATOM 621 N N . SER B 1 32 ? 43.979 20.556 11.819 1.00 36.76 197 SER B N 1
ATOM 622 C CA . SER B 1 32 ? 42.813 20.530 12.699 1.00 37.92 197 SER B CA 1
ATOM 623 C C . SER B 1 32 ? 41.492 20.643 11.924 1.00 35.22 197 SER B C 1
ATOM 624 O O . SER B 1 32 ? 40.575 19.856 12.143 1.00 35.06 197 SER B O 1
ATOM 627 N N . THR B 1 33 ? 41.398 21.615 11.015 1.00 35.40 198 THR B N 1
ATOM 628 C CA . THR B 1 33 ? 40.182 21.779 10.191 1.00 35.47 198 THR B CA 1
ATOM 629 C C . THR B 1 33 ? 39.916 20.589 9.258 1.00 34.03 198 THR B C 1
ATOM 630 O O . THR B 1 33 ? 38.764 20.162 9.104 1.00 34.84 198 THR B O 1
ATOM 634 N N . LYS B 1 34 ? 40.966 20.060 8.629 1.00 35.05 199 LYS B N 1
ATOM 635 C CA . LYS B 1 34 ? 40.836 18.851 7.795 1.00 34.50 199 LYS B CA 1
ATOM 636 C C . LYS B 1 34 ? 40.309 17.652 8.584 1.00 34.35 199 LYS B C 1
ATOM 637 O O . LYS B 1 34 ? 39.478 16.888 8.082 1.00 36.18 199 LYS B O 1
ATOM 643 N N . GLN B 1 35 ? 40.796 17.481 9.810 1.00 35.06 200 GLN B N 1
ATOM 644 C CA . GLN B 1 35 ? 40.329 16.397 10.676 1.00 36.11 200 GLN B CA 1
ATOM 645 C C . GLN B 1 35 ? 38.836 16.541 11.037 1.00 36.85 200 GLN B C 1
ATOM 646 O O . GLN B 1 35 ? 38.090 15.558 11.009 1.00 36.92 200 GLN B O 1
ATOM 652 N N . LYS B 1 36 ? 38.410 17.763 11.360 1.00 33.34 201 LYS B N 1
ATOM 653 C CA . LYS B 1 36 ? 37.000 18.039 11.644 1.00 32.44 201 LYS B CA 1
ATOM 654 C C . LYS B 1 36 ? 36.130 17.765 10.418 1.00 31.79 201 LYS B C 1
ATOM 655 O O . LYS B 1 36 ? 35.016 17.247 10.548 1.00 30.67 201 LYS B O 1
ATOM 661 N N . LEU B 1 37 ? 36.641 18.131 9.239 1.00 29.67 202 LEU B N 1
ATOM 662 C CA . LEU B 1 37 ? 35.928 17.911 7.983 1.00 31.34 202 LEU B CA 1
ATOM 663 C C . LEU B 1 37 ? 35.718 16.427 7.725 1.00 30.14 202 LEU B C 1
ATOM 664 O O . LEU B 1 37 ? 34.626 16.011 7.336 1.00 29.60 202 LEU B O 1
ATOM 669 N N . GLU B 1 38 ? 36.776 15.649 7.918 1.00 32.47 203 GLU B N 1
ATOM 670 C CA . GLU B 1 38 ? 36.713 14.202 7.798 1.00 35.95 203 GLU B CA 1
ATOM 671 C C . GLU B 1 38 ? 35.678 13.612 8.752 1.00 34.83 203 GLU B C 1
ATOM 672 O O . GLU B 1 38 ? 34.900 12.745 8.363 1.00 34.75 203 GLU B O 1
ATOM 678 N N . LYS B 1 39 ? 35.662 14.076 10.003 1.00 33.36 204 LYS B N 1
ATOM 679 C CA . LYS B 1 39 ? 34.646 13.607 10.955 1.00 35.54 204 LYS B CA 1
ATOM 680 C C . LYS B 1 39 ? 33.212 13.939 10.525 1.00 34.49 204 LYS B C 1
ATOM 681 O O . LYS B 1 39 ? 32.338 13.073 10.568 1.00 35.62 204 LYS B O 1
ATOM 687 N N . ALA B 1 40 ? 32.973 15.181 10.090 1.00 33.83 205 ALA B N 1
ATOM 688 C CA . ALA B 1 40 ? 31.629 15.594 9.663 1.00 33.37 205 ALA B CA 1
ATOM 689 C C . ALA B 1 40 ? 31.163 14.823 8.433 1.00 33.37 205 ALA B C 1
ATOM 690 O O . ALA B 1 40 ? 30.012 14.370 8.368 1.00 32.72 205 ALA B O 1
ATOM 692 N N . GLU B 1 41 ? 32.040 14.695 7.442 1.00 32.75 206 GLU B N 1
ATOM 693 C CA . GLU B 1 41 ? 31.710 13.873 6.276 1.00 32.78 206 GLU B CA 1
ATOM 694 C C . GLU B 1 41 ? 31.393 12.424 6.680 1.00 34.17 206 GLU B C 1
ATOM 695 O O . GLU B 1 41 ? 30.472 11.816 6.138 1.00 36.42 206 GLU B O 1
ATOM 701 N N . ASN B 1 42 ? 32.135 11.883 7.638 1.00 34.74 207 ASN B N 1
ATOM 702 C CA . ASN B 1 42 ? 31.851 10.536 8.135 1.00 39.51 207 ASN B CA 1
ATOM 703 C C . ASN B 1 42 ? 30.503 10.437 8.857 1.00 40.01 207 ASN B C 1
ATOM 704 O O . ASN B 1 42 ? 29.821 9.417 8.751 1.00 39.97 207 ASN B O 1
ATOM 709 N N . GLN B 1 43 ? 30.120 11.500 9.574 1.00 39.53 208 GLN B N 1
ATOM 710 C CA . GLN B 1 43 ? 28.784 11.591 10.174 1.00 38.49 208 GLN B CA 1
ATOM 711 C C . GLN B 1 43 ? 27.724 11.532 9.091 1.00 38.14 208 GLN B C 1
ATOM 712 O O . GLN B 1 43 ? 26.707 10.862 9.247 1.00 37.89 208 GLN B O 1
ATOM 718 N N . VAL B 1 44 ? 27.959 12.259 8.003 1.00 37.87 209 VAL B N 1
ATOM 719 C CA . VAL B 1 44 ? 27.022 12.276 6.881 1.00 39.77 209 VAL B CA 1
ATOM 720 C C . VAL B 1 44 ? 26.847 10.855 6.338 1.00 41.93 209 VAL B C 1
ATOM 721 O O . VAL B 1 44 ? 25.713 10.410 6.123 1.00 44.92 209 VAL B O 1
ATOM 725 N N . LEU B 1 45 ? 27.956 10.138 6.164 1.00 41.70 210 LEU B N 1
ATOM 726 C CA . LEU B 1 45 ? 27.910 8.761 5.657 1.00 43.31 210 LEU B CA 1
ATOM 727 C C . LEU B 1 45 ? 27.219 7.805 6.631 1.00 45.89 210 LEU B C 1
ATOM 728 O O . LEU B 1 45 ? 26.391 6.995 6.207 1.00 47.71 210 LEU B O 1
ATOM 733 N N . ALA B 1 46 ? 27.536 7.907 7.924 1.00 46.38 211 ALA B N 1
ATOM 734 C CA . ALA B 1 46 ? 26.852 7.098 8.943 1.00 47.83 211 ALA B CA 1
ATOM 735 C C . ALA B 1 46 ? 25.339 7.346 8.943 1.00 49.58 211 ALA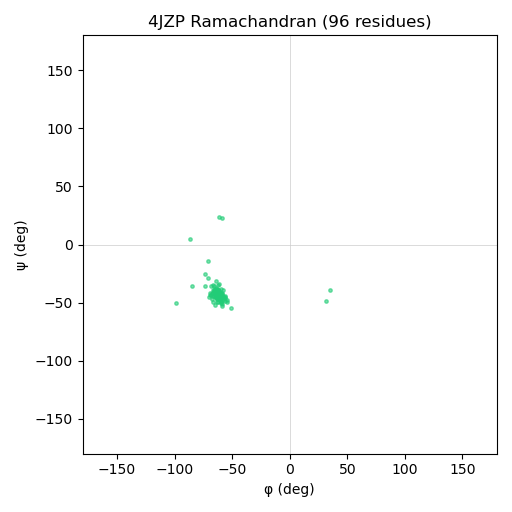 B C 1
ATOM 736 O O . ALA B 1 46 ? 24.554 6.397 9.020 1.00 52.42 211 ALA B O 1
ATOM 746 N N . ARG B 1 48 ? 23.601 8.478 6.453 1.00 59.27 213 ARG B N 1
ATOM 747 C CA . ARG B 1 48 ? 23.066 8.008 5.175 1.00 61.85 213 ARG B CA 1
ATOM 748 C C . ARG B 1 48 ? 22.655 6.530 5.282 1.00 64.86 213 ARG B C 1
ATOM 749 O O . ARG B 1 48 ? 21.618 6.127 4.752 1.00 64.72 213 ARG B O 1
ATOM 757 N N . LYS B 1 49 ? 23.466 5.746 5.990 1.00 67.69 214 LYS B N 1
ATOM 758 C CA . LYS B 1 49 ? 23.206 4.326 6.227 1.00 73.49 214 LYS B CA 1
ATOM 759 C C . LYS B 1 49 ? 21.948 4.080 7.071 1.00 78.80 214 LYS B C 1
ATOM 760 O O . LYS B 1 49 ? 21.075 3.306 6.674 1.00 80.82 214 LYS B O 1
ATOM 766 N N . GLN B 1 50 ? 21.861 4.737 8.229 1.00 83.89 215 GLN B N 1
ATOM 767 C CA . GLN B 1 50 ? 20.708 4.597 9.130 1.00 87.93 215 GLN B CA 1
ATOM 768 C C . GLN B 1 50 ? 19.404 5.058 8.467 1.00 90.76 215 GLN B C 1
ATOM 769 O O . GLN B 1 50 ? 18.337 4.493 8.720 1.00 91.87 215 GLN B O 1
ATOM 775 N N . SER B 1 51 ? 19.510 6.079 7.616 1.00 91.24 216 SER B N 1
ATOM 776 C CA . SER B 1 51 ? 18.378 6.617 6.866 1.00 92.42 216 SER B CA 1
ATOM 777 C C . SER B 1 51 ? 17.928 5.651 5.771 1.00 93.97 216 SER B C 1
ATOM 778 O O . SER B 1 51 ? 16.751 5.621 5.398 1.00 93.31 216 SER B O 1
ATOM 781 N N . GLU B 1 52 ? 18.876 4.862 5.272 1.00 93.91 217 GLU B N 1
ATOM 782 C CA . GLU B 1 52 ? 18.634 3.918 4.189 1.00 94.90 217 GLU B CA 1
ATOM 783 C C . GLU B 1 52 ? 17.714 2.781 4.638 1.00 95.96 217 GLU B C 1
ATOM 784 O O . GLU B 1 52 ? 16.750 2.451 3.946 1.00 95.81 217 GLU B O 1
ATOM 790 N N . GLY B 1 53 ? 18.009 2.202 5.802 1.00 97.46 218 GLY B N 1
ATOM 791 C CA . GLY B 1 53 ? 17.222 1.09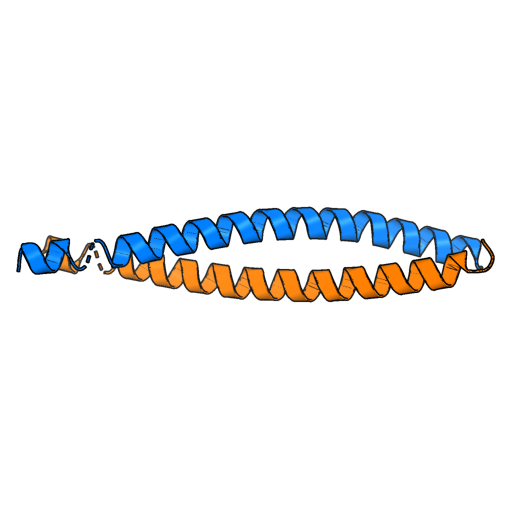8 6.356 1.00 101.62 218 GLY B CA 1
ATOM 792 C C . GLY B 1 53 ? 15.809 1.485 6.763 1.00 104.52 218 GLY B C 1
ATOM 793 O O . GLY B 1 53 ? 14.862 0.720 6.553 1.00 105.58 218 GLY B O 1
ATOM 794 N N . LEU B 1 54 ? 15.674 2.676 7.342 1.00 105.55 219 LEU B N 1
ATOM 795 C CA . LEU B 1 54 ? 14.383 3.199 7.787 1.00 104.22 219 LEU B CA 1
ATOM 796 C C . LEU B 1 54 ? 13.620 3.855 6.637 1.00 102.58 219 LEU B C 1
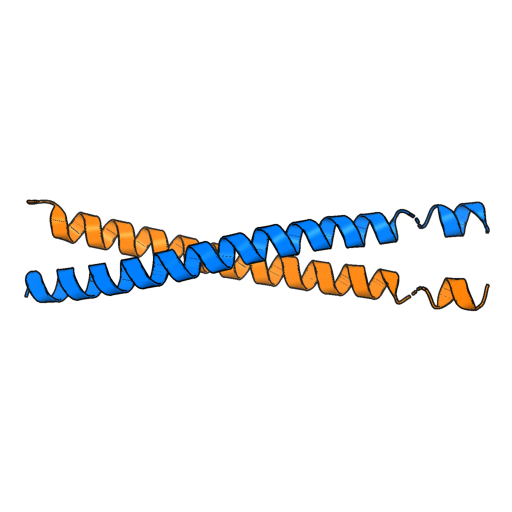ATOM 797 O O . LEU B 1 54 ? 13.345 3.225 5.615 1.00 101.86 219 LEU B O 1
#

Organism: Homo sapiens (NCBI:txid9606)

Solvent-accessible surface area: 7845 Å² total

InterPro domains:
  IPR008417 B-cell receptor-associated protein 29/31 [PTHR12701] (1-234)
  IPR040463 BAP29/BAP31, transmembrane domain [PF05529] (1-135)
  IPR041672 Bap31/Bap29 cytoplasmic coiled-coil domain [PF18035] (189-246)

Sequence (100 aa):
DVGNAEVKLEEENRSLKADLQKLKDELASTKQKLEKAENQVLARKQSEGLTVGNAEVKLEEENRSLKADLQKLKDELASTKQKLEKAENQVLARKQSEGL